Protein AF-A4XRB2-F1 (afdb_monomer_lite)

Sequence (71 aa):
MALSIGFFGSYSVDEQGRFAGNRVEGATFPNWVGGVRTTQELQLRVEGERMYETFTRPDGGRLRAEVVRAR

Secondary structure (DSSP, 8-state):
------EEEEEEE-TTS-EEEEEEEEESSGGGTT-EEETTTEEEEEETTEEEEEEE-TTS-EEEEEEEPP-

Foldseek 3Di:
DPPDDAWDFDWDADPVRFTAWTATCDHPPVVRHRDIGGCVAWGWDDDPQKIWIWGQDPVRDIDIDIDGHDD

Radius of gyration: 12.93 Å; chains: 1; bounding box: 32×21×32 Å

Organ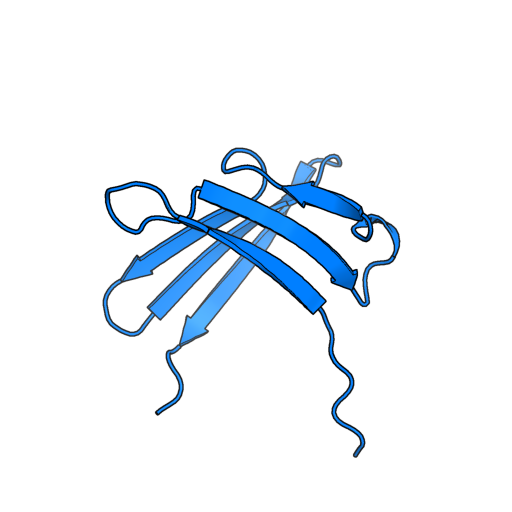ism: Ectopseudomonas mendocina (strain ymp) (NCBI:txid399739)

pLDDT: mean 88.14, std 8.43, range [42.06, 96.56]

Structure (mmCIF, N/CA/C/O backbone):
data_AF-A4XRB2-F1
#
_entry.id   AF-A4XRB2-F1
#
loop_
_atom_site.group_PDB
_atom_site.id
_atom_site.type_symbol
_atom_site.label_atom_id
_atom_site.label_alt_id
_atom_site.label_comp_id
_atom_site.label_asym_id
_atom_site.label_entity_id
_atom_site.label_seq_id
_atom_site.pdbx_PDB_ins_code
_atom_site.Cartn_x
_atom_site.Cartn_y
_atom_site.Cartn_z
_atom_site.occupancy
_atom_site.B_iso_or_equiv
_atom_site.auth_seq_id
_atom_site.auth_comp_id
_atom_site.auth_asym_id
_atom_site.auth_atom_id
_atom_site.pdbx_PDB_model_num
ATOM 1 N N . MET A 1 1 ? -23.816 -1.864 -13.581 1.00 42.06 1 MET A N 1
ATOM 2 C CA . MET A 1 1 ? -22.402 -1.430 -13.568 1.00 42.06 1 MET A CA 1
ATOM 3 C C . MET A 1 1 ? -21.594 -2.541 -12.930 1.00 42.06 1 MET A C 1
ATOM 5 O O . MET A 1 1 ? -21.875 -2.874 -11.787 1.00 42.06 1 MET A O 1
ATOM 9 N N . ALA A 1 2 ? -20.674 -3.169 -13.658 1.00 52.75 2 ALA A N 1
ATOM 10 C CA . ALA A 1 2 ? -19.740 -4.100 -13.034 1.00 52.75 2 ALA A CA 1
ATOM 11 C C . ALA A 1 2 ? -18.694 -3.269 -12.281 1.00 52.75 2 ALA A C 1
ATOM 13 O O . ALA A 1 2 ? -17.999 -2.460 -12.892 1.00 52.75 2 ALA A O 1
ATOM 14 N N . LEU A 1 3 ? -18.630 -3.413 -10.958 1.00 75.19 3 LEU A N 1
ATOM 15 C CA . LEU A 1 3 ? -17.544 -2.857 -10.157 1.00 75.19 3 LEU A CA 1
ATOM 1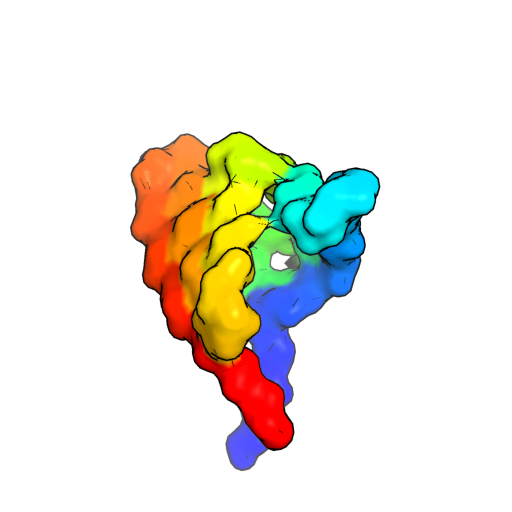6 C C . LEU A 1 3 ? -16.288 -3.670 -10.486 1.00 75.19 3 LEU A C 1
ATOM 18 O O . LEU A 1 3 ? -16.151 -4.809 -10.051 1.00 75.19 3 LEU A O 1
ATOM 22 N N . SER A 1 4 ? -15.408 -3.124 -11.320 1.00 83.31 4 SER A N 1
ATOM 23 C CA . SER A 1 4 ? -14.111 -3.739 -11.597 1.00 83.31 4 SER A CA 1
ATOM 24 C C . SER A 1 4 ? -13.141 -3.434 -10.457 1.00 83.31 4 SER A C 1
ATOM 26 O O . SER A 1 4 ? -13.053 -2.289 -10.011 1.00 83.31 4 SER A O 1
ATOM 28 N N . ILE A 1 5 ? -12.382 -4.434 -10.010 1.00 87.62 5 ILE A N 1
ATOM 29 C CA . ILE A 1 5 ? -11.328 -4.240 -9.009 1.00 87.62 5 ILE A CA 1
ATOM 30 C C . ILE A 1 5 ? -10.202 -3.407 -9.633 1.00 87.62 5 ILE A C 1
ATOM 32 O O . ILE A 1 5 ? -9.596 -3.813 -10.622 1.00 87.62 5 ILE A O 1
ATOM 36 N N . GLY A 1 6 ? -9.925 -2.241 -9.046 1.00 88.31 6 GLY A N 1
ATOM 37 C CA . GLY A 1 6 ? -8.869 -1.337 -9.511 1.00 88.31 6 GLY A CA 1
ATOM 38 C C . GLY A 1 6 ? -7.457 -1.761 -9.092 1.00 88.31 6 GLY A C 1
ATOM 39 O O . GLY A 1 6 ? -6.488 -1.464 -9.786 1.00 88.31 6 GLY A O 1
ATOM 40 N N . PHE A 1 7 ? -7.334 -2.441 -7.951 1.00 88.62 7 PHE A N 1
ATOM 41 C CA . PHE A 1 7 ? -6.063 -2.809 -7.332 1.00 88.62 7 PHE A CA 1
ATOM 42 C C . PHE A 1 7 ? -6.273 -3.915 -6.287 1.00 88.62 7 PHE A C 1
ATOM 44 O O . PHE A 1 7 ? -7.208 -3.821 -5.493 1.00 88.62 7 PHE A O 1
ATOM 51 N N . PHE A 1 8 ? -5.405 -4.929 -6.250 1.00 92.38 8 PHE A N 1
ATOM 52 C CA . PHE A 1 8 ? -5.382 -5.947 -5.195 1.00 92.38 8 PHE A CA 1
ATOM 53 C C . PHE A 1 8 ? -3.993 -6.585 -5.023 1.00 92.38 8 PHE A C 1
ATOM 55 O O . PHE A 1 8 ? -3.121 -6.505 -5.894 1.00 92.38 8 PHE A O 1
ATOM 62 N N . GLY A 1 9 ? -3.799 -7.227 -3.874 1.00 93.44 9 GLY A N 1
ATOM 63 C CA . GLY A 1 9 ? -2.575 -7.923 -3.493 1.00 93.44 9 GLY A CA 1
ATOM 64 C C . GLY A 1 9 ? -2.506 -8.093 -1.980 1.00 93.44 9 GLY A C 1
ATOM 65 O O . GLY A 1 9 ? -3.540 -8.154 -1.313 1.00 93.44 9 GLY A O 1
ATOM 66 N N . SER A 1 10 ? -1.294 -8.113 -1.438 1.00 94.88 10 SER A N 1
ATOM 67 C CA . SER A 1 10 ? -1.041 -8.253 -0.003 1.00 94.88 10 SER A CA 1
ATOM 68 C C . SER A 1 10 ? -0.334 -7.029 0.565 1.00 94.88 10 SER A C 1
ATOM 70 O O . SER A 1 10 ? 0.402 -6.335 -0.141 1.00 94.88 10 SER A O 1
ATOM 72 N N . TYR A 1 11 ? -0.545 -6.762 1.851 1.00 93.56 11 TYR A N 1
ATOM 73 C CA . TYR A 1 11 ? 0.169 -5.732 2.599 1.00 93.56 11 TYR A CA 1
ATOM 74 C C . TYR A 1 11 ? 0.714 -6.305 3.903 1.00 93.56 11 TYR A C 1
ATOM 76 O O . TYR A 1 11 ? 0.195 -7.291 4.425 1.00 93.56 11 TYR A O 1
ATOM 84 N N . SER A 1 12 ? 1.742 -5.647 4.425 1.00 93.50 12 SER A N 1
ATOM 85 C CA . SER A 1 12 ? 2.349 -5.971 5.710 1.00 93.50 12 SER A CA 1
ATOM 86 C C . SER A 1 12 ? 2.328 -4.753 6.620 1.00 93.50 12 SER A C 1
ATOM 88 O O . SER A 1 12 ? 2.370 -3.606 6.160 1.00 93.50 12 SER A O 1
ATOM 90 N N . VAL A 1 13 ? 2.299 -5.014 7.922 1.00 93.12 13 VAL A N 1
ATOM 91 C CA . VAL A 1 13 ? 2.431 -3.998 8.966 1.00 93.12 13 VAL A CA 1
ATOM 92 C C . VAL A 1 13 ? 3.631 -4.303 9.855 1.00 93.12 13 VAL A C 1
ATOM 94 O O . VAL A 1 13 ? 4.064 -5.453 9.932 1.00 93.12 13 VAL A O 1
ATOM 97 N N . ASP A 1 14 ? 4.184 -3.273 10.486 1.00 90.44 14 ASP A N 1
ATOM 98 C CA . ASP A 1 14 ? 5.211 -3.415 11.515 1.00 90.44 14 ASP A CA 1
ATOM 99 C C . ASP A 1 14 ? 4.605 -3.822 12.872 1.00 90.44 14 ASP A C 1
ATOM 101 O O . ASP A 1 14 ? 3.387 -3.947 13.025 1.00 90.44 14 ASP A O 1
ATOM 105 N N . GLU A 1 15 ? 5.460 -4.025 13.876 1.00 92.62 15 GLU A N 1
ATOM 106 C CA . GLU A 1 15 ? 5.050 -4.397 15.239 1.00 92.62 15 GLU A CA 1
ATOM 107 C C . GLU A 1 15 ? 4.136 -3.354 15.905 1.00 92.62 15 GLU A C 1
ATOM 109 O O . GLU A 1 15 ? 3.401 -3.673 16.836 1.00 92.62 15 GLU A O 1
ATOM 114 N N . GLN A 1 16 ? 4.164 -2.105 15.432 1.00 90.25 16 GLN A N 1
ATOM 115 C CA . GLN A 1 16 ? 3.311 -1.019 15.908 1.00 90.25 16 GLN A CA 1
ATOM 116 C C . GLN A 1 16 ? 2.016 -0.892 15.085 1.00 90.25 16 GLN A C 1
ATOM 118 O O . GLN A 1 16 ? 1.248 0.051 15.285 1.00 90.25 16 GLN A O 1
ATOM 123 N N . GLY A 1 17 ? 1.760 -1.821 14.159 1.00 88.38 17 GLY A N 1
ATOM 124 C CA . GLY A 1 17 ? 0.579 -1.833 13.299 1.00 88.38 17 GLY A CA 1
ATOM 125 C C . GLY A 1 17 ? 0.615 -0.799 12.170 1.00 88.38 17 GLY A C 1
ATOM 126 O O . GLY A 1 17 ? -0.417 -0.539 11.550 1.00 88.38 17 GLY A O 1
ATOM 127 N N . ARG A 1 18 ? 1.771 -0.189 11.886 1.00 89.94 18 ARG A N 1
ATOM 128 C CA . ARG A 1 18 ? 1.929 0.781 10.794 1.00 89.94 18 ARG A CA 1
ATOM 129 C C . ARG A 1 18 ? 2.251 0.065 9.496 1.00 89.94 18 ARG A C 1
ATOM 131 O O . ARG A 1 18 ? 2.867 -0.993 9.494 1.00 89.94 18 ARG A O 1
ATOM 138 N N . PHE A 1 19 ? 1.872 0.666 8.376 1.00 90.50 19 PHE A N 1
ATOM 139 C CA . PHE A 1 19 ? 2.167 0.119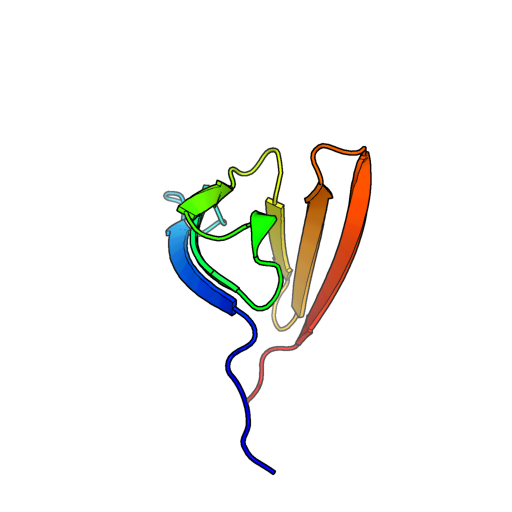 7.057 1.00 90.50 19 PHE A CA 1
ATOM 140 C C . PHE A 1 19 ? 3.677 -0.067 6.839 1.00 90.50 19 PHE A C 1
ATOM 142 O O . PHE A 1 19 ? 4.443 0.888 6.963 1.00 90.50 19 PHE A O 1
ATOM 149 N N . ALA A 1 20 ? 4.084 -1.285 6.481 1.00 91.50 20 ALA A N 1
ATOM 150 C CA . ALA A 1 20 ? 5.481 -1.649 6.233 1.00 91.50 20 ALA A CA 1
ATOM 151 C C . ALA A 1 20 ? 5.783 -1.901 4.745 1.00 91.50 20 ALA A C 1
ATOM 153 O O . ALA A 1 20 ? 6.943 -1.897 4.333 1.00 91.50 2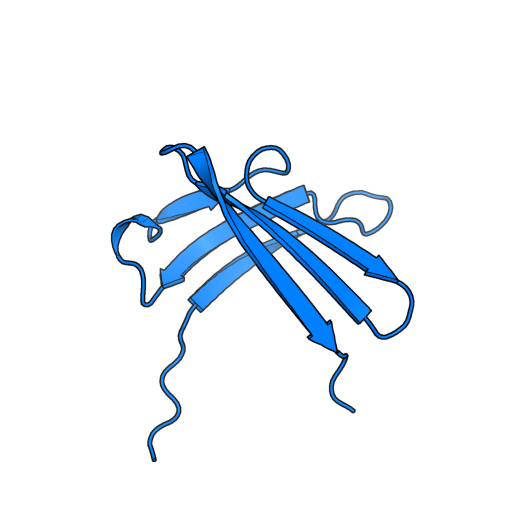0 ALA A O 1
ATOM 154 N N . GLY A 1 21 ? 4.752 -2.105 3.925 1.00 92.50 21 GLY A N 1
ATOM 155 C CA . GLY A 1 21 ? 4.892 -2.328 2.492 1.00 92.50 21 GLY A CA 1
ATOM 156 C C . GLY A 1 21 ? 3.742 -3.146 1.922 1.00 92.50 21 GLY A C 1
ATOM 157 O O . GLY A 1 21 ? 2.884 -3.649 2.651 1.00 92.50 21 GLY A O 1
ATOM 158 N N . ASN A 1 22 ? 3.722 -3.288 0.601 1.00 93.19 22 ASN A N 1
ATOM 159 C CA . ASN A 1 22 ? 2.754 -4.139 -0.075 1.00 93.19 22 ASN A CA 1
ATOM 160 C C . ASN A 1 22 ? 3.341 -4.787 -1.331 1.00 93.19 22 ASN A C 1
ATOM 162 O O . ASN A 1 22 ? 4.245 -4.246 -1.970 1.00 93.19 22 ASN A O 1
ATOM 166 N N . ARG A 1 23 ? 2.736 -5.901 -1.737 1.00 92.75 23 ARG A N 1
ATOM 167 C CA . ARG A 1 23 ? 2.954 -6.527 -3.039 1.00 92.75 23 ARG A CA 1
ATOM 168 C C . ARG A 1 23 ? 1.712 -6.361 -3.901 1.00 92.75 23 ARG A C 1
ATOM 170 O O . ARG A 1 23 ? 0.596 -6.541 -3.422 1.00 92.75 23 ARG A O 1
ATOM 177 N N . VAL A 1 24 ? 1.901 -5.966 -5.154 1.00 92.00 24 VAL A N 1
ATOM 178 C CA . VAL A 1 24 ? 0.804 -5.765 -6.107 1.00 92.00 24 VAL A CA 1
ATOM 179 C C . VAL A 1 24 ? 0.607 -7.034 -6.927 1.00 92.00 24 VAL A C 1
ATOM 181 O O . VAL A 1 24 ? 1.521 -7.456 -7.633 1.00 92.00 24 VAL A O 1
ATOM 184 N N . GLU A 1 25 ? -0.583 -7.626 -6.866 1.00 93.75 25 GLU A N 1
ATOM 185 C CA . GLU A 1 25 ? -0.934 -8.816 -7.657 1.00 93.75 25 GLU A CA 1
ATOM 186 C C . GLU A 1 25 ? -1.782 -8.463 -8.879 1.00 93.75 25 GLU A C 1
ATOM 188 O O . GLU A 1 25 ? -1.631 -9.078 -9.931 1.00 93.75 25 GLU A O 1
ATOM 193 N N . GLY A 1 26 ? -2.600 -7.414 -8.783 1.00 91.12 26 GLY A N 1
ATOM 194 C CA . GLY A 1 26 ? -3.306 -6.850 -9.925 1.00 91.12 26 GLY A CA 1
ATOM 195 C C . GLY A 1 26 ? -3.602 -5.370 -9.734 1.00 91.12 26 GLY A C 1
ATOM 196 O O . GLY A 1 26 ? -3.837 -4.907 -8.620 1.00 91.12 26 GLY A O 1
ATOM 197 N N . ALA A 1 27 ? -3.569 -4.613 -10.829 1.00 89.31 27 ALA A N 1
ATOM 198 C CA . ALA A 1 27 ? -3.879 -3.191 -10.838 1.00 89.31 27 ALA A CA 1
ATOM 199 C C . ALA A 1 27 ? -4.342 -2.740 -12.229 1.00 89.31 27 ALA A C 1
ATOM 201 O O . ALA A 1 27 ? -3.875 -3.259 -13.241 1.00 89.31 27 ALA A O 1
ATOM 202 N N . THR A 1 28 ? -5.182 -1.707 -12.286 1.00 87.69 28 THR A N 1
ATOM 203 C CA . THR A 1 28 ? -5.522 -0.996 -13.533 1.00 87.69 28 THR A CA 1
ATOM 204 C C . THR A 1 28 ? -4.355 -0.179 -14.087 1.00 87.69 28 THR A C 1
ATOM 206 O O . THR A 1 28 ? -4.444 0.326 -15.200 1.00 87.69 28 THR A O 1
ATOM 209 N N . PHE A 1 29 ? -3.268 -0.047 -13.320 1.00 82.00 29 PHE A N 1
ATOM 210 C CA . PHE A 1 29 ? -1.981 0.504 -13.742 1.00 82.00 29 PHE A CA 1
ATOM 211 C C . PHE A 1 29 ? -1.017 -0.665 -14.012 1.00 82.00 29 PHE A C 1
ATOM 213 O O . PHE A 1 29 ? -0.427 -1.190 -13.063 1.00 82.00 29 PHE A O 1
ATOM 220 N N . PRO A 1 30 ? -0.859 -1.121 -15.272 1.00 81.50 30 PRO A N 1
ATOM 221 C CA . PRO A 1 30 ? -0.164 -2.376 -15.574 1.00 81.50 30 PRO A CA 1
ATOM 222 C C . PRO A 1 30 ? 1.300 -2.386 -15.130 1.00 81.50 30 PRO A C 1
ATOM 224 O O . PRO A 1 30 ? 1.830 -3.422 -14.747 1.00 81.50 30 PRO A O 1
ATOM 227 N N . ASN A 1 31 ? 1.939 -1.215 -15.117 1.00 82.88 31 ASN A N 1
ATOM 228 C CA . ASN A 1 31 ? 3.318 -1.024 -14.679 1.00 82.88 31 ASN A CA 1
ATOM 229 C C . ASN A 1 31 ? 3.541 -1.254 -13.173 1.00 82.88 31 ASN A C 1
ATOM 231 O O . ASN A 1 31 ? 4.683 -1.205 -12.727 1.00 82.88 31 ASN A O 1
ATOM 235 N N . TRP A 1 32 ? 2.488 -1.465 -12.379 1.00 82.50 32 TRP A N 1
ATOM 236 C CA . TRP A 1 32 ? 2.604 -1.768 -10.948 1.00 82.50 32 TRP A CA 1
ATOM 237 C C . TRP A 1 32 ? 2.510 -3.259 -10.636 1.00 82.50 32 TRP A C 1
ATOM 239 O O . TRP A 1 32 ? 2.918 -3.665 -9.551 1.00 82.50 32 TRP A O 1
ATOM 249 N N . VAL A 1 33 ? 1.957 -4.070 -11.541 1.00 88.69 33 VAL A N 1
ATOM 250 C CA . VAL A 1 33 ? 1.711 -5.497 -11.293 1.00 88.69 33 VAL A CA 1
ATOM 251 C C . VAL A 1 33 ? 3.036 -6.228 -11.066 1.00 88.69 33 VAL A C 1
ATOM 253 O O . VAL A 1 33 ? 3.984 -6.068 -11.829 1.00 88.69 33 VAL A O 1
ATOM 25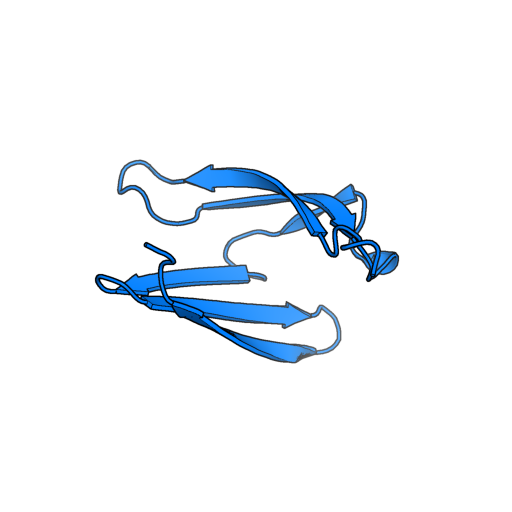6 N N . GLY A 1 34 ? 3.112 -7.018 -9.994 1.00 87.88 34 GLY A N 1
ATOM 257 C CA . GLY A 1 34 ? 4.333 -7.702 -9.563 1.00 87.88 34 GLY A CA 1
ATOM 258 C C . GLY A 1 34 ? 5.298 -6.831 -8.752 1.00 87.88 34 GLY A C 1
ATOM 259 O O . GLY A 1 34 ? 6.243 -7.366 -8.173 1.00 87.88 34 GLY A O 1
ATOM 260 N N . GLY A 1 35 ? 5.052 -5.520 -8.660 1.00 86.31 35 GLY A N 1
ATOM 261 C CA . GLY A 1 35 ? 5.862 -4.591 -7.880 1.00 86.31 35 GLY A CA 1
ATOM 262 C C . GLY A 1 35 ? 5.729 -4.808 -6.372 1.00 86.31 35 GLY A C 1
ATOM 263 O O . GLY A 1 35 ? 4.644 -5.092 -5.852 1.00 86.31 35 GLY A O 1
ATOM 264 N N . VAL A 1 36 ? 6.844 -4.633 -5.663 1.00 86.81 36 VAL A N 1
ATOM 265 C CA . VAL A 1 36 ? 6.886 -4.519 -4.202 1.00 86.81 36 VAL A CA 1
ATOM 266 C C . VAL A 1 36 ? 7.105 -3.053 -3.878 1.00 86.81 36 VAL A C 1
ATOM 268 O O . VAL A 1 36 ? 8.104 -2.486 -4.304 1.00 86.81 36 VAL A O 1
ATOM 271 N N . ARG A 1 37 ? 6.162 -2.446 -3.155 1.00 85.75 37 ARG A N 1
ATOM 272 C CA . ARG A 1 37 ? 6.240 -1.042 -2.746 1.00 85.75 37 ARG A CA 1
ATOM 273 C C . ARG A 1 37 ? 6.556 -0.982 -1.265 1.00 85.75 37 ARG A C 1
ATOM 275 O O . ARG A 1 37 ? 5.826 -1.541 -0.443 1.00 85.75 37 ARG A O 1
ATOM 282 N N . THR A 1 38 ? 7.644 -0.309 -0.945 1.00 87.06 38 THR A N 1
ATOM 283 C CA . THR A 1 38 ? 8.117 -0.097 0.422 1.00 87.06 38 THR A CA 1
ATOM 284 C C . THR A 1 38 ? 7.596 1.228 0.976 1.00 87.06 38 THR A C 1
ATOM 286 O O . THR A 1 38 ? 6.973 2.021 0.267 1.00 87.06 38 THR A O 1
ATOM 289 N N . THR A 1 39 ? 7.901 1.512 2.243 1.00 85.75 39 THR A N 1
ATOM 290 C CA . THR A 1 39 ? 7.586 2.797 2.892 1.00 85.75 39 THR A CA 1
ATOM 291 C C . THR A 1 39 ? 8.283 4.008 2.258 1.00 85.75 39 THR A C 1
ATOM 293 O O . THR A 1 39 ? 7.902 5.150 2.530 1.00 85.75 39 THR A O 1
ATOM 296 N N . GLN A 1 40 ? 9.286 3.787 1.400 1.00 84.44 40 GLN A N 1
ATOM 297 C CA . GLN A 1 40 ? 9.924 4.849 0.617 1.00 84.44 40 GLN A CA 1
ATOM 298 C C . GLN A 1 40 ? 9.016 5.341 -0.514 1.00 84.44 40 GLN A C 1
ATOM 300 O O . GLN A 1 40 ? 8.970 6.536 -0.804 1.00 84.44 40 GLN A O 1
ATOM 305 N N . GLU A 1 41 ? 8.278 4.423 -1.137 1.00 86.62 41 GLU A N 1
ATOM 306 C CA . GLU A 1 41 ? 7.430 4.706 -2.294 1.00 86.62 41 GLU A CA 1
ATOM 307 C C . GLU A 1 41 ? 5.994 4.989 -1.866 1.00 86.62 41 GLU A C 1
ATOM 309 O O . GLU A 1 41 ? 5.352 5.872 -2.429 1.00 86.62 41 GLU A O 1
ATOM 314 N N . LEU A 1 42 ? 5.490 4.264 -0.864 1.00 89.56 42 LEU A N 1
ATOM 315 C CA . LEU A 1 42 ? 4.116 4.346 -0.388 1.00 89.56 42 LEU A CA 1
ATOM 316 C C . LEU A 1 42 ? 4.076 4.547 1.125 1.00 89.56 42 LEU A C 1
ATOM 318 O O . LEU A 1 42 ? 4.503 3.692 1.895 1.00 89.56 42 LEU A O 1
ATOM 322 N N . GLN A 1 43 ? 3.492 5.659 1.552 1.00 91.44 43 GLN A N 1
ATOM 323 C CA . GLN A 1 43 ? 3.234 5.943 2.957 1.00 91.44 43 GLN A CA 1
ATOM 324 C C . GLN A 1 43 ? 1.735 5.944 3.210 1.00 91.44 43 GLN A C 1
ATOM 326 O O . GLN A 1 43 ? 0.999 6.695 2.569 1.00 91.44 43 GLN A O 1
ATOM 331 N N . LEU A 1 44 ? 1.309 5.131 4.175 1.00 92.88 44 LEU A N 1
ATOM 332 C CA . LEU A 1 44 ? -0.052 5.123 4.694 1.00 92.88 44 LEU A CA 1
ATOM 333 C C . LEU A 1 44 ? -0.018 5.555 6.157 1.00 92.88 44 LEU A C 1
ATOM 335 O O . LEU A 1 44 ? 0.641 4.922 6.985 1.00 92.88 44 LEU A O 1
ATOM 339 N N . ARG A 1 45 ? -0.738 6.628 6.479 1.00 91.88 45 ARG A N 1
ATOM 340 C CA . ARG A 1 45 ? -0.909 7.121 7.848 1.00 91.88 45 ARG A CA 1
ATOM 341 C C . ARG A 1 45 ? -2.382 7.083 8.210 1.00 91.88 45 ARG A C 1
ATOM 343 O O . ARG A 1 45 ? -3.190 7.723 7.547 1.00 91.88 45 ARG A O 1
ATOM 350 N N . VAL A 1 46 ? -2.719 6.358 9.268 1.00 91.50 46 VAL A N 1
ATOM 351 C CA . VAL A 1 46 ? -4.090 6.271 9.777 1.00 91.50 46 VAL A CA 1
ATOM 352 C C . VAL A 1 46 ? -4.237 7.189 10.986 1.00 91.50 46 VAL A C 1
ATOM 354 O O . VAL A 1 46 ? -3.431 7.135 11.911 1.00 91.50 46 VAL A O 1
ATOM 357 N N . GLU A 1 47 ? -5.272 8.021 10.975 1.00 92.94 47 GLU A N 1
ATOM 358 C CA . GLU A 1 47 ? -5.651 8.922 12.061 1.00 92.94 47 GLU A CA 1
ATOM 359 C C . GLU A 1 47 ? -7.144 8.756 12.356 1.00 92.94 47 GLU A C 1
ATOM 361 O O . GLU A 1 47 ? -8.005 9.301 11.660 1.00 92.94 47 GLU A O 1
ATOM 366 N N . GLY A 1 48 ? -7.457 7.958 13.380 1.00 93.44 48 GLY A N 1
ATOM 367 C CA . GLY A 1 48 ? -8.833 7.597 13.722 1.00 93.44 48 GLY A CA 1
ATOM 368 C C . GLY A 1 48 ? -9.553 6.914 12.554 1.00 93.44 48 GLY A C 1
ATOM 369 O O . GLY A 1 48 ? -9.247 5.777 12.191 1.00 93.44 48 GLY A O 1
ATOM 370 N N . GLU A 1 49 ? -10.501 7.637 11.961 1.00 95.19 49 GLU A N 1
ATOM 371 C CA . GLU A 1 49 ? -11.364 7.167 10.870 1.00 95.19 49 GLU A CA 1
ATOM 372 C C . GLU A 1 49 ? -10.869 7.578 9.475 1.00 95.19 49 GLU A C 1
ATOM 374 O O . GLU A 1 49 ? -11.545 7.319 8.480 1.00 95.19 49 GLU A O 1
ATOM 379 N N . ARG A 1 50 ? -9.708 8.233 9.381 1.00 95.62 50 ARG A N 1
ATOM 380 C CA . ARG A 1 50 ? -9.117 8.685 8.116 1.00 95.62 50 ARG A CA 1
ATOM 381 C C . ARG A 1 50 ? -7.789 7.981 7.868 1.00 95.62 50 ARG A C 1
ATOM 383 O O . ARG A 1 50 ? -7.004 7.777 8.789 1.00 95.62 50 ARG A O 1
ATOM 390 N N . MET A 1 51 ? -7.524 7.638 6.615 1.00 94.56 51 MET A N 1
ATOM 391 C CA . MET A 1 51 ? -6.230 7.172 6.133 1.00 94.56 51 MET A CA 1
ATOM 392 C C . MET A 1 51 ? -5.724 8.137 5.067 1.00 94.56 51 MET A C 1
ATOM 394 O O . MET A 1 51 ? -6.411 8.410 4.086 1.00 94.56 51 MET A O 1
ATOM 398 N N . TYR A 1 52 ? -4.497 8.607 5.244 1.00 94.94 52 TYR A N 1
ATOM 399 C CA . TYR A 1 52 ? -3.781 9.419 4.276 1.00 94.94 52 TYR A CA 1
ATOM 400 C C . TYR A 1 52 ? -2.772 8.549 3.544 1.00 94.94 52 TYR A C 1
ATOM 402 O O . TYR A 1 52 ? -1.886 7.952 4.159 1.00 94.94 52 TYR A O 1
ATOM 410 N N . GLU A 1 53 ? -2.902 8.509 2.228 1.00 93.81 53 GLU A N 1
ATOM 411 C CA . GLU A 1 53 ? -1.988 7.832 1.326 1.00 93.81 53 GLU A CA 1
ATOM 412 C C . GLU A 1 53 ? -1.122 8.865 0.610 1.00 93.81 53 GLU A C 1
ATOM 414 O O . GLU A 1 53 ? -1.617 9.847 0.053 1.00 93.81 53 GLU A O 1
ATOM 419 N N . THR A 1 54 ? 0.188 8.638 0.603 1.00 92.25 54 THR A N 1
ATOM 420 C CA . THR A 1 54 ? 1.120 9.340 -0.278 1.00 92.25 54 THR A CA 1
ATOM 421 C C . THR A 1 54 ? 1.944 8.321 -1.036 1.00 92.25 54 THR A C 1
ATOM 423 O O . THR A 1 54 ? 2.701 7.563 -0.436 1.00 92.25 54 THR A O 1
ATOM 426 N N . PHE A 1 55 ? 1.825 8.344 -2.358 1.00 88.00 55 PHE A N 1
ATOM 427 C CA . PHE A 1 55 ? 2.603 7.506 -3.254 1.00 88.00 55 PHE A CA 1
ATOM 428 C C . PHE A 1 55 ? 3.525 8.367 -4.114 1.00 88.00 55 PHE A C 1
ATOM 430 O O . PHE A 1 55 ? 3.082 9.334 -4.740 1.00 88.00 55 PHE A O 1
ATOM 437 N N . THR A 1 56 ? 4.802 8.009 -4.153 1.00 86.25 56 THR A N 1
ATOM 438 C CA . THR A 1 56 ? 5.803 8.616 -5.027 1.00 86.25 56 THR A CA 1
ATOM 439 C C . THR A 1 56 ? 6.156 7.609 -6.106 1.00 86.25 56 THR A C 1
ATOM 441 O O . THR A 1 56 ? 6.686 6.536 -5.830 1.00 86.25 56 THR A O 1
ATOM 444 N N . ARG A 1 57 ? 5.836 7.956 -7.349 1.00 80.62 57 ARG A N 1
ATOM 445 C CA . ARG A 1 57 ? 6.220 7.175 -8.517 1.00 80.62 57 ARG A CA 1
ATOM 446 C C . ARG A 1 57 ? 7.726 7.307 -8.766 1.00 80.62 57 ARG A C 1
ATOM 448 O O . ARG A 1 57 ? 8.301 8.352 -8.453 1.00 80.62 57 ARG A O 1
ATOM 455 N N . PRO A 1 58 ? 8.349 6.312 -9.418 1.00 74.50 58 PRO A N 1
ATOM 456 C CA . PRO A 1 58 ? 9.750 6.398 -9.834 1.00 74.50 58 PRO A CA 1
ATOM 457 C C . PRO A 1 58 ? 10.066 7.596 -10.744 1.00 74.50 58 PRO A C 1
ATOM 459 O O . PRO A 1 58 ? 11.188 8.086 -10.741 1.00 74.50 58 PRO A O 1
ATOM 462 N N . ASP A 1 59 ? 9.079 8.092 -11.498 1.00 81.50 59 ASP A N 1
ATOM 463 C CA . ASP A 1 59 ? 9.198 9.274 -12.366 1.00 81.50 59 ASP A CA 1
ATOM 464 C C . ASP A 1 59 ? 9.096 10.617 -11.608 1.00 81.50 59 ASP A C 1
ATOM 466 O O . ASP A 1 59 ? 9.123 11.683 -12.221 1.00 81.50 59 ASP A O 1
ATOM 470 N N . GLY A 1 60 ? 8.971 10.584 -10.277 1.00 81.75 60 GLY A N 1
ATOM 471 C CA . GLY A 1 60 ? 8.820 11.763 -9.421 1.00 81.75 60 GLY A CA 1
ATOM 472 C C . GLY A 1 60 ? 7.376 12.255 -9.270 1.00 81.75 60 GLY A C 1
ATOM 473 O O . GLY A 1 60 ? 7.115 13.156 -8.467 1.00 81.75 60 GLY A O 1
ATOM 474 N N . GLY A 1 61 ? 6.414 11.658 -9.981 1.00 85.88 61 GLY A N 1
ATOM 475 C CA . GLY A 1 61 ? 4.999 11.967 -9.824 1.00 85.88 61 GLY A CA 1
ATOM 476 C C . GLY A 1 61 ? 4.489 11.586 -8.433 1.00 85.88 61 GLY A C 1
ATOM 477 O O . GLY A 1 61 ? 4.713 10.474 -7.958 1.00 85.88 61 GLY A O 1
ATOM 478 N N . ARG A 1 62 ? 3.760 12.491 -7.773 1.00 87.56 62 ARG A N 1
ATOM 479 C CA . ARG A 1 62 ? 3.190 12.241 -6.440 1.00 87.56 62 ARG A CA 1
ATOM 480 C C . ARG A 1 62 ? 1.678 12.118 -6.514 1.00 87.56 62 ARG A C 1
ATOM 482 O O . ARG A 1 62 ? 1.008 13.005 -7.035 1.00 87.56 62 ARG A O 1
ATOM 489 N N . LEU A 1 63 ? 1.150 11.039 -5.954 1.00 87.50 63 LEU A N 1
ATOM 490 C CA . LEU A 1 63 ? -0.274 10.847 -5.719 1.00 87.50 63 LEU A CA 1
ATOM 491 C C . LEU A 1 63 ? -0.544 11.000 -4.224 1.00 87.50 63 LEU A C 1
ATOM 493 O O . LEU A 1 63 ? 0.217 10.503 -3.393 1.00 87.50 63 LEU A O 1
ATOM 497 N N . ARG A 1 64 ? -1.619 11.713 -3.893 1.00 93.19 64 ARG A N 1
ATOM 498 C CA . ARG A 1 64 ? -2.137 11.806 -2.531 1.00 93.19 64 ARG A CA 1
ATOM 499 C C . ARG A 1 64 ? -3.607 11.445 -2.549 1.00 93.19 64 ARG A C 1
ATOM 501 O O . ARG A 1 64 ? -4.345 11.980 -3.374 1.00 93.19 64 ARG A O 1
ATOM 508 N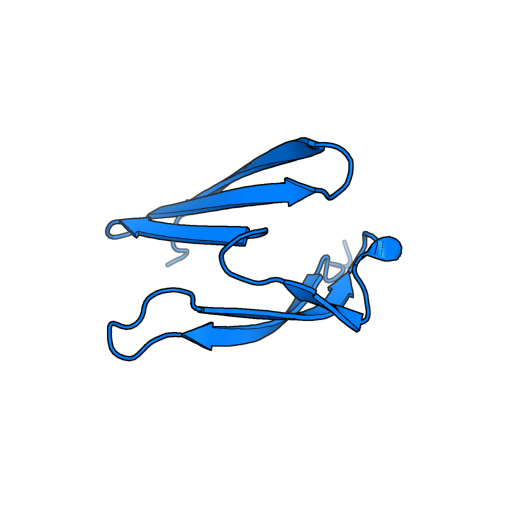 N . ALA A 1 65 ? -4.005 10.563 -1.650 1.00 92.19 65 ALA A N 1
ATOM 509 C CA . ALA A 1 65 ? -5.396 10.196 -1.467 1.00 92.19 65 ALA A CA 1
ATOM 510 C C . ALA A 1 65 ? -5.745 10.244 0.017 1.00 92.19 65 ALA A C 1
ATOM 512 O O . ALA A 1 65 ? -4.907 9.998 0.886 1.00 92.19 65 ALA A O 1
ATOM 513 N N . GLU A 1 66 ? -6.996 10.575 0.290 1.00 96.56 66 GLU A N 1
ATOM 514 C CA . GLU A 1 66 ? -7.576 10.489 1.617 1.00 96.56 66 GLU A CA 1
ATOM 515 C C . GLU A 1 66 ? -8.733 9.501 1.552 1.00 96.56 66 GLU A C 1
ATOM 517 O O . GLU A 1 66 ? -9.618 9.612 0.702 1.00 96.56 66 GLU A O 1
ATOM 522 N N . VAL A 1 67 ? -8.700 8.514 2.436 1.00 94.12 67 VAL A N 1
ATOM 523 C CA . VAL A 1 67 ? -9.701 7.459 2.523 1.00 94.12 67 VAL A CA 1
ATOM 524 C C . VAL A 1 67 ? -10.372 7.560 3.881 1.00 94.12 67 VAL A C 1
ATOM 526 O O . VAL A 1 67 ? -9.704 7.624 4.910 1.00 94.12 67 VAL A O 1
ATOM 529 N N . VAL A 1 68 ? -11.700 7.567 3.891 1.00 96.31 68 VAL A N 1
ATOM 530 C CA . VAL A 1 68 ? -12.494 7.547 5.123 1.00 96.31 68 VAL A CA 1
ATOM 531 C C . VAL A 1 68 ? -12.958 6.118 5.369 1.00 96.31 68 VAL A C 1
ATOM 533 O O . VAL A 1 68 ? -13.401 5.444 4.436 1.00 96.31 68 VAL A O 1
ATOM 536 N N . ARG A 1 69 ? -12.859 5.649 6.616 1.00 93.88 69 ARG A N 1
ATOM 537 C CA . ARG A 1 69 ? -13.356 4.335 7.023 1.00 93.88 69 ARG A CA 1
ATOM 538 C C . ARG A 1 69 ? -14.850 4.234 6.696 1.00 93.88 69 ARG A C 1
ATOM 540 O O . ARG A 1 69 ? -15.659 5.018 7.191 1.00 93.88 69 ARG A O 1
ATOM 547 N N . ALA A 1 70 ? -15.204 3.270 5.851 1.00 90.25 70 ALA A N 1
ATOM 548 C CA . ALA A 1 70 ? -16.596 2.903 5.626 1.00 90.25 70 ALA A CA 1
ATOM 549 C C . ALA A 1 70 ? -17.148 2.184 6.870 1.00 90.25 70 ALA A C 1
ATOM 551 O O . ALA A 1 70 ? -16.412 1.449 7.530 1.00 90.25 70 ALA A O 1
ATOM 552 N N . ARG A 1 71 ? -18.419 2.433 7.191 1.00 85.31 71 ARG A N 1
ATOM 553 C CA . ARG A 1 71 ? -19.124 1.837 8.334 1.00 85.31 71 ARG A CA 1
ATOM 554 C C . ARG A 1 71 ? -19.832 0.550 7.947 1.00 85.31 71 ARG A C 1
ATOM 556 O O . ARG A 1 71 ? -20.309 0.491 6.793 1.00 85.31 71 ARG A O 1
#